Protein AF-A0A538NZY0-F1 (afdb_monomer_lite)

Sequence (80 aa):
MEATPAANATVAGPIITLRLRFNSRIDAARSRLIVVLPDYSSRKLISRADGLKRGAYKLRWQVLAADGHITRGEIFFKVN

Secondary structure (DSSP, 8-state):
-EEESPTTEEE-SS-EE-EEE-SS-EEEEEEEEEEEPTTS-EEEESSEE-S--SEEEEEEEEEEETTS-EEEEEEEEEE-

Structure (mmCIF, N/CA/C/O backbone):
data_AF-A0A538NZY0-F1
#
_entry.id   AF-A0A538NZY0-F1
#
loop_
_atom_site.group_PDB
_atom_site.id
_atom_site.type_symbol
_atom_site.label_atom_id
_atom_site.label_alt_id
_atom_site.label_comp_id
_atom_site.label_asym_id
_atom_site.label_entity_id
_atom_site.label_seq_id
_atom_site.pdbx_PDB_ins_code
_atom_site.Cartn_x
_atom_site.Cartn_y
_atom_site.Cartn_z
_atom_site.occupancy
_atom_site.B_iso_or_equiv
_atom_site.auth_seq_id
_atom_site.auth_comp_id
_atom_site.auth_asym_id
_atom_site.auth_atom_id
_atom_site.pdbx_PDB_model_num
ATOM 1 N N . MET A 1 1 ? -0.089 9.387 -9.742 1.00 86.06 1 MET A N 1
ATOM 2 C CA . MET A 1 1 ? -0.168 8.068 -9.082 1.00 86.06 1 MET A CA 1
ATOM 3 C C . MET A 1 1 ? -1.450 8.040 -8.283 1.00 86.06 1 MET A C 1
ATOM 5 O O . MET A 1 1 ? -1.797 9.051 -7.689 1.00 86.06 1 MET A O 1
ATOM 9 N N . GLU A 1 2 ? -2.157 6.921 -8.319 1.00 93.38 2 GLU A N 1
ATOM 10 C CA . GLU A 1 2 ? -3.431 6.731 -7.628 1.00 93.38 2 GLU A CA 1
ATOM 11 C C . GLU A 1 2 ? -3.324 5.505 -6.722 1.00 93.38 2 GLU A C 1
AT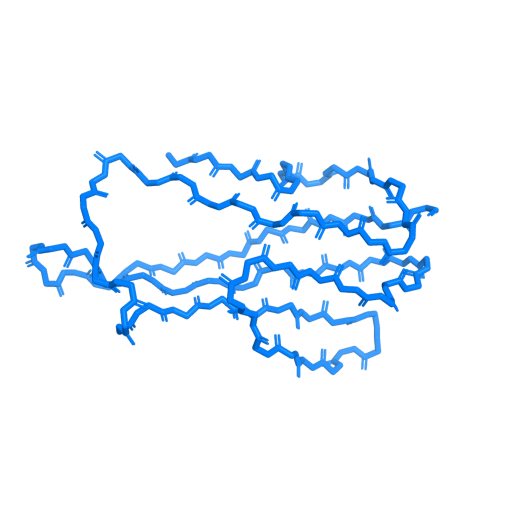OM 13 O O . GLU A 1 2 ? -2.624 4.542 -7.055 1.00 93.38 2 GLU A O 1
ATOM 18 N N . ALA A 1 3 ? -4.018 5.534 -5.587 1.00 93.44 3 ALA A N 1
ATOM 19 C CA . ALA A 1 3 ? -3.994 4.463 -4.605 1.00 93.44 3 ALA A CA 1
ATOM 20 C C . ALA A 1 3 ? -5.403 4.032 -4.206 1.00 93.44 3 ALA A C 1
ATOM 22 O O . ALA A 1 3 ? -6.319 4.843 -4.080 1.00 93.44 3 ALA A O 1
ATOM 23 N N . THR A 1 4 ? -5.563 2.736 -3.983 1.00 92.19 4 THR A N 1
ATOM 24 C CA . THR A 1 4 ? -6.751 2.137 -3.385 1.00 92.19 4 THR A CA 1
ATOM 25 C C . THR A 1 4 ? -6.288 1.224 -2.249 1.00 92.19 4 THR A C 1
ATOM 27 O O . THR A 1 4 ? -5.539 0.288 -2.532 1.00 92.19 4 THR A O 1
ATOM 30 N N . PRO A 1 5 ? -6.699 1.472 -0.992 1.00 92.62 5 PRO A N 1
ATOM 31 C CA . PRO A 1 5 ? -7.423 2.653 -0.515 1.00 92.62 5 PRO A CA 1
ATOM 32 C C . PRO A 1 5 ? -6.661 3.964 -0.769 1.00 92.62 5 PRO A C 1
ATOM 34 O O . PRO A 1 5 ? -5.433 3.970 -0.863 1.00 92.62 5 PRO A O 1
ATOM 37 N N . ALA A 1 6 ? -7.399 5.069 -0.895 1.00 94.69 6 ALA A N 1
ATOM 38 C CA . ALA A 1 6 ? -6.799 6.396 -0.988 1.00 94.69 6 ALA A CA 1
ATOM 39 C C . ALA A 1 6 ? -6.125 6.784 0.340 1.00 94.69 6 ALA A C 1
ATOM 41 O O . ALA A 1 6 ? -6.405 6.200 1.390 1.00 94.69 6 ALA A O 1
ATOM 42 N N . ALA A 1 7 ? -5.248 7.789 0.304 1.00 95.00 7 ALA A N 1
ATOM 43 C CA . ALA A 1 7 ? -4.630 8.309 1.518 1.00 95.00 7 ALA A CA 1
ATOM 44 C C . ALA A 1 7 ? -5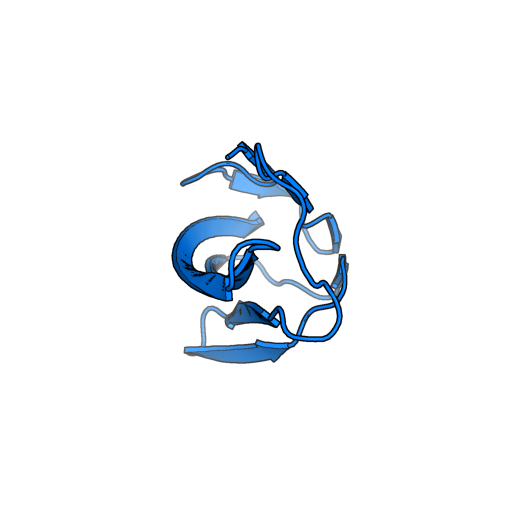.695 8.762 2.528 1.00 95.00 7 ALA A C 1
ATOM 46 O O . ALA A 1 7 ? -6.636 9.473 2.186 1.00 95.00 7 ALA A O 1
ATOM 47 N N . ASN A 1 8 ? -5.522 8.328 3.775 1.00 95.50 8 ASN A N 1
ATOM 48 C CA . ASN A 1 8 ? -6.408 8.546 4.916 1.00 95.50 8 ASN A CA 1
ATOM 49 C C . ASN A 1 8 ? -7.818 7.946 4.778 1.00 95.50 8 ASN A C 1
ATOM 51 O O . ASN A 1 8 ? -8.691 8.247 5.592 1.00 95.50 8 ASN A O 1
ATOM 55 N N . ALA A 1 9 ? -8.049 7.066 3.799 1.00 95.19 9 ALA A N 1
ATOM 56 C CA . ALA A 1 9 ? -9.328 6.385 3.657 1.00 95.19 9 ALA A CA 1
ATOM 57 C C . ALA A 1 9 ? -9.617 5.461 4.851 1.00 95.19 9 ALA A C 1
ATOM 59 O O . ALA A 1 9 ? -8.712 4.862 5.439 1.00 95.19 9 ALA A O 1
ATOM 60 N N . THR A 1 10 ? -10.903 5.309 5.163 1.00 95.50 10 THR A N 1
ATOM 61 C CA . THR A 1 10 ? -11.410 4.265 6.060 1.00 95.50 10 THR A CA 1
ATOM 62 C C . THR A 1 10 ? -12.126 3.219 5.215 1.00 95.50 10 THR A C 1
ATOM 64 O O . THR A 1 10 ? -12.956 3.573 4.381 1.00 95.50 10 THR A O 1
ATOM 67 N N . VAL A 1 11 ? -11.783 1.947 5.396 1.00 92.38 11 VAL A N 1
ATOM 68 C CA . VAL A 1 11 ? -12.311 0.830 4.603 1.00 92.38 11 VAL A CA 1
ATOM 69 C C . VAL A 1 11 ? -12.850 -0.280 5.496 1.00 92.38 11 VAL A C 1
ATOM 71 O O . VAL A 1 11 ? -12.347 -0.490 6.598 1.00 92.38 11 VAL A O 1
ATOM 74 N N . ALA A 1 12 ? -13.847 -1.006 4.994 1.00 89.62 12 ALA A N 1
ATOM 75 C CA . ALA A 1 12 ? -14.397 -2.173 5.672 1.00 89.62 12 ALA A CA 1
ATOM 76 C C . ALA A 1 12 ? -13.437 -3.367 5.572 1.00 89.62 12 ALA A C 1
ATOM 78 O O . ALA A 1 12 ? -12.962 -3.707 4.483 1.00 89.62 12 ALA A O 1
ATOM 79 N N . GLY A 1 13 ? -13.138 -3.985 6.716 1.00 82.19 13 GLY A N 1
ATOM 80 C CA . GLY A 1 13 ? -12.351 -5.215 6.804 1.00 82.19 13 GLY A CA 1
ATOM 81 C C . GLY A 1 13 ? -13.189 -6.493 6.633 1.00 82.19 13 GLY A C 1
ATOM 82 O O . GLY A 1 13 ? -14.402 -6.425 6.441 1.00 82.19 13 GLY A O 1
ATOM 83 N N . PRO A 1 14 ? -12.565 -7.687 6.712 1.00 81.88 14 PRO A N 1
ATOM 84 C CA . PRO A 1 14 ? -11.143 -7.930 6.979 1.00 81.88 14 PRO A CA 1
ATOM 85 C C . PRO A 1 14 ? -10.298 -8.109 5.711 1.00 81.88 14 PRO A C 1
ATOM 87 O O . PRO A 1 14 ? -9.087 -8.324 5.810 1.00 81.88 14 PRO A O 1
ATOM 90 N N . ILE A 1 15 ? -10.922 -8.069 4.527 1.00 83.44 15 ILE A N 1
ATOM 91 C CA . ILE A 1 15 ? -10.230 -8.280 3.260 1.00 83.44 15 ILE A CA 1
ATOM 92 C C . ILE A 1 15 ? -10.297 -7.038 2.388 1.00 83.44 15 ILE A C 1
ATOM 94 O O . ILE A 1 15 ? -11.373 -6.606 1.982 1.00 83.44 15 ILE A O 1
ATOM 98 N N . ILE A 1 16 ? -9.128 -6.496 2.065 1.00 86.12 16 ILE A N 1
ATOM 99 C CA . ILE A 1 16 ? -9.007 -5.231 1.349 1.00 86.12 16 ILE A CA 1
ATOM 100 C C . ILE A 1 16 ? -8.133 -5.438 0.115 1.00 86.12 16 ILE A C 1
ATOM 102 O O . ILE A 1 16 ? -7.058 -6.048 0.160 1.00 86.12 16 ILE A O 1
ATOM 106 N N . THR A 1 17 ? -8.612 -4.917 -1.011 1.00 86.62 17 THR A N 1
ATOM 107 C CA . THR A 1 17 ? -7.847 -4.866 -2.257 1.00 86.62 17 THR A CA 1
ATOM 108 C C . THR A 1 17 ? -6.910 -3.669 -2.212 1.00 86.62 17 THR A C 1
ATOM 110 O O . THR A 1 17 ? -7.356 -2.544 -1.984 1.00 86.62 17 THR A O 1
ATOM 113 N N . LEU A 1 18 ? -5.621 -3.914 -2.447 1.00 87.94 18 LEU A N 1
ATOM 114 C CA . LEU A 1 18 ? -4.593 -2.882 -2.455 1.00 87.94 18 LEU A CA 1
ATOM 115 C C . LEU A 1 18 ? -4.093 -2.689 -3.882 1.00 87.94 18 LEU A C 1
ATOM 117 O O . LEU A 1 18 ? -3.538 -3.604 -4.488 1.00 87.94 18 LEU A O 1
ATOM 121 N N . ARG A 1 19 ? -4.295 -1.492 -4.431 1.00 90.88 19 ARG A N 1
ATOM 122 C CA . ARG A 1 19 ? -3.902 -1.164 -5.804 1.00 90.88 19 ARG A CA 1
ATOM 123 C C . ARG A 1 19 ? -3.170 0.162 -5.840 1.00 90.88 19 ARG A C 1
ATOM 125 O O . ARG A 1 19 ? -3.689 1.162 -5.358 1.00 90.88 19 ARG A O 1
ATOM 132 N N . LEU A 1 20 ? -2.003 0.170 -6.475 1.00 92.00 20 LEU A N 1
ATOM 133 C CA . LEU A 1 20 ? -1.268 1.384 -6.812 1.00 92.00 20 LEU A CA 1
ATOM 134 C C . LEU A 1 20 ? -1.172 1.484 -8.331 1.00 92.00 20 LEU A C 1
ATOM 136 O O . LEU A 1 20 ? -0.740 0.536 -8.988 1.00 92.00 20 LEU A O 1
ATOM 140 N N . ARG A 1 21 ? -1.585 2.621 -8.887 1.00 92.75 21 ARG A N 1
ATOM 141 C CA . ARG A 1 21 ? -1.480 2.917 -10.316 1.00 92.75 21 ARG A CA 1
ATOM 142 C C . ARG A 1 21 ? -0.464 4.029 -10.528 1.00 92.75 21 ARG A C 1
ATOM 144 O O . ARG A 1 21 ? -0.600 5.124 -9.982 1.00 92.75 21 ARG A O 1
ATOM 151 N N . PHE A 1 22 ? 0.540 3.745 -11.344 1.00 92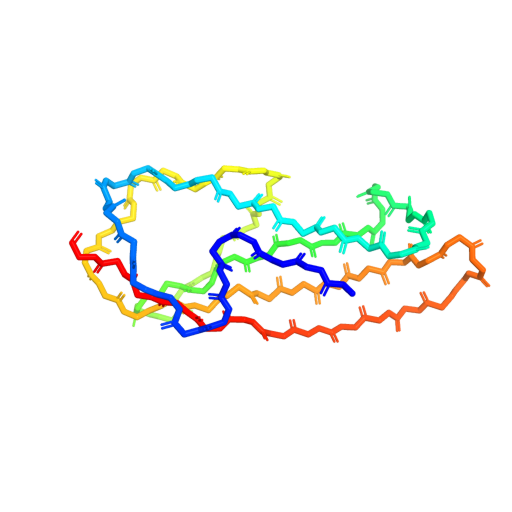.06 22 PHE A N 1
ATOM 152 C CA . PHE A 1 22 ? 1.581 4.693 -11.725 1.00 92.06 22 PHE A CA 1
ATOM 153 C C . PHE A 1 22 ? 1.307 5.227 -13.132 1.00 92.06 22 PHE A C 1
ATOM 155 O O . PHE A 1 22 ? 0.694 4.548 -13.953 1.00 92.06 22 PHE A O 1
ATOM 162 N N . ASN A 1 23 ? 1.753 6.455 -13.400 1.00 91.81 23 ASN A N 1
ATOM 163 C CA . ASN A 1 23 ? 1.584 7.100 -14.709 1.00 91.81 23 ASN A CA 1
ATOM 164 C C . ASN A 1 23 ? 2.652 6.641 -15.721 1.00 91.81 23 ASN A C 1
ATOM 166 O O . ASN A 1 23 ? 2.663 7.092 -16.860 1.00 91.81 23 ASN A O 1
ATOM 170 N N . SER A 1 24 ? 3.552 5.755 -15.298 1.00 90.06 24 SER A N 1
ATOM 171 C CA . SER A 1 24 ? 4.644 5.187 -16.077 1.00 90.06 24 SER A CA 1
ATOM 172 C C . SER A 1 24 ? 4.688 3.669 -15.894 1.00 90.06 24 SER A C 1
ATOM 174 O O . SER A 1 24 ? 4.114 3.118 -14.949 1.00 90.06 24 SER A O 1
ATOM 176 N N . ARG A 1 25 ? 5.363 2.978 -16.820 1.00 94.12 25 ARG A N 1
ATOM 177 C CA . ARG A 1 25 ? 5.635 1.540 -16.693 1.00 94.12 25 ARG A CA 1
ATOM 178 C C . ARG A 1 25 ? 6.621 1.293 -15.553 1.00 94.12 25 ARG A C 1
ATOM 180 O O . ARG A 1 25 ? 7.543 2.080 -15.339 1.00 94.12 25 ARG A O 1
ATOM 187 N N . ILE A 1 26 ? 6.431 0.172 -14.865 1.00 94.69 26 ILE A N 1
ATOM 188 C CA . ILE A 1 26 ? 7.243 -0.231 -13.718 1.00 94.69 26 ILE A CA 1
ATOM 189 C C . ILE A 1 26 ? 7.767 -1.650 -13.913 1.00 94.69 26 ILE A C 1
ATOM 191 O O . ILE A 1 26 ? 7.098 -2.483 -14.529 1.00 94.69 26 ILE A O 1
ATOM 195 N N . ASP A 1 27 ? 8.923 -1.944 -13.332 1.00 94.81 27 ASP A N 1
ATOM 196 C CA . ASP A 1 27 ? 9.382 -3.317 -13.147 1.00 94.81 27 ASP A CA 1
ATOM 197 C C . ASP A 1 27 ? 8.726 -3.889 -11.883 1.00 94.81 27 ASP A C 1
ATOM 199 O O . ASP A 1 27 ? 9.141 -3.606 -10.754 1.00 94.81 27 ASP A O 1
ATOM 203 N N . ALA A 1 28 ? 7.669 -4.682 -12.062 1.00 90.62 28 ALA A N 1
ATOM 204 C CA . ALA A 1 28 ? 6.927 -5.274 -10.950 1.00 90.62 28 ALA A CA 1
ATOM 205 C C . ALA A 1 28 ? 7.769 -6.265 -10.126 1.00 90.62 28 ALA A C 1
ATOM 207 O O . ALA A 1 28 ? 7.579 -6.353 -8.913 1.00 90.62 28 ALA A O 1
ATOM 208 N N . ALA A 1 29 ? 8.720 -6.972 -10.749 1.00 92.25 29 ALA A N 1
ATOM 209 C CA . ALA A 1 29 ? 9.565 -7.955 -10.071 1.00 92.25 29 ALA A CA 1
ATOM 210 C C . ALA A 1 29 ? 10.588 -7.288 -9.136 1.00 92.25 29 ALA A C 1
ATOM 212 O O . ALA A 1 29 ? 10.939 -7.844 -8.091 1.00 92.25 29 ALA A O 1
ATOM 213 N N . ARG A 1 30 ? 11.040 -6.077 -9.485 1.00 94.19 30 ARG A N 1
ATOM 214 C CA . ARG A 1 30 ? 11.961 -5.264 -8.669 1.00 94.19 30 ARG A CA 1
ATOM 215 C C . ARG A 1 30 ? 11.256 -4.234 -7.780 1.00 94.19 30 ARG A C 1
ATOM 217 O O . ARG A 1 30 ? 11.896 -3.618 -6.925 1.00 94.19 30 ARG A O 1
ATOM 224 N N . SER A 1 31 ? 9.945 -4.081 -7.932 1.00 94.56 31 SER A N 1
ATOM 225 C CA . SER A 1 31 ? 9.104 -3.244 -7.074 1.00 94.56 31 SER A CA 1
ATOM 226 C C . SER A 1 31 ? 8.637 -3.999 -5.825 1.00 94.56 31 SER A C 1
ATOM 228 O O . SER A 1 31 ? 8.637 -5.230 -5.761 1.00 94.56 31 SER A O 1
ATOM 230 N N . ARG A 1 32 ? 8.272 -3.261 -4.774 1.00 94.50 32 ARG A N 1
ATOM 231 C CA . ARG A 1 32 ? 7.877 -3.822 -3.476 1.00 94.50 32 ARG A CA 1
ATOM 232 C C . ARG A 1 32 ? 6.673 -3.088 -2.909 1.00 94.50 32 ARG A C 1
ATOM 234 O O . ARG A 1 32 ? 6.616 -1.860 -2.937 1.00 94.50 32 ARG A O 1
ATOM 241 N N . LEU A 1 33 ? 5.768 -3.863 -2.320 1.00 93.88 33 LEU A N 1
ATOM 242 C CA . LEU A 1 33 ? 4.626 -3.385 -1.555 1.00 93.88 33 LEU A CA 1
ATOM 243 C C . LEU A 1 33 ? 4.634 -4.058 -0.182 1.00 93.88 33 LEU A C 1
ATOM 245 O O . LEU A 1 33 ? 4.798 -5.274 -0.087 1.00 93.88 33 LEU A O 1
ATOM 249 N N . ILE A 1 34 ? 4.499 -3.274 0.881 1.00 94.69 34 ILE A N 1
ATOM 250 C CA . ILE A 1 34 ? 4.527 -3.743 2.268 1.00 94.69 34 ILE A CA 1
ATOM 251 C C . ILE A 1 34 ? 3.377 -3.076 3.015 1.00 94.69 34 ILE A C 1
ATOM 253 O O . ILE A 1 34 ? 3.223 -1.859 2.944 1.00 94.69 34 ILE A O 1
ATOM 257 N N . VAL A 1 35 ? 2.599 -3.851 3.765 1.00 93.38 35 VAL A N 1
ATOM 258 C CA . VAL A 1 35 ? 1.691 -3.300 4.777 1.00 93.38 35 VAL A CA 1
ATOM 259 C C . VAL A 1 35 ? 2.372 -3.339 6.136 1.00 93.38 35 VAL A C 1
ATOM 261 O O . VAL A 1 35 ? 2.969 -4.348 6.506 1.00 93.38 35 VAL A O 1
ATOM 264 N N . VAL A 1 36 ? 2.291 -2.232 6.860 1.00 94.75 36 VAL A N 1
ATOM 265 C CA . VAL A 1 36 ? 2.626 -2.118 8.277 1.00 94.75 36 VAL A CA 1
ATOM 266 C C . VAL A 1 36 ? 1.315 -2.170 9.053 1.00 94.75 36 VAL A C 1
ATOM 268 O O . VAL A 1 36 ? 0.385 -1.410 8.757 1.00 94.75 36 VAL A O 1
ATOM 271 N N . LEU A 1 37 ? 1.244 -3.111 9.986 1.00 92.62 37 LEU A N 1
ATOM 272 C CA . LEU A 1 37 ? 0.089 -3.403 10.822 1.00 92.62 37 LEU A CA 1
ATOM 273 C C . LEU A 1 37 ? 0.055 -2.470 12.053 1.00 92.62 37 LEU A C 1
ATOM 275 O O . LEU A 1 37 ? 1.059 -1.817 12.348 1.00 92.62 37 LEU A O 1
ATOM 279 N N . PRO A 1 38 ? -1.074 -2.400 12.790 1.00 91.38 38 PRO A N 1
ATOM 280 C CA . PRO A 1 38 ? -1.200 -1.553 13.979 1.00 91.38 38 PRO A CA 1
ATOM 281 C C . PRO A 1 38 ? -0.187 -1.866 15.087 1.00 91.38 38 PRO A C 1
ATOM 283 O O . PRO A 1 38 ? 0.146 -0.991 15.878 1.00 91.38 38 PRO A O 1
ATOM 286 N N . ASP A 1 39 ? 0.305 -3.103 15.140 1.00 92.69 39 ASP A N 1
ATOM 287 C CA . ASP A 1 39 ? 1.336 -3.570 16.073 1.00 92.69 39 ASP A CA 1
ATOM 288 C C . ASP A 1 39 ? 2.769 -3.293 15.580 1.00 92.69 39 ASP A C 1
ATOM 290 O O . ASP A 1 39 ? 3.731 -3.805 16.147 1.00 92.69 39 ASP A O 1
ATOM 294 N N . TYR A 1 40 ? 2.917 -2.497 14.516 1.00 90.81 40 TYR A N 1
ATOM 295 C CA . TYR A 1 40 ? 4.175 -2.173 13.838 1.00 90.81 40 TYR A CA 1
ATOM 296 C C . TYR A 1 40 ? 4.870 -3.347 13.137 1.00 90.81 40 TYR A C 1
ATOM 298 O O . TYR A 1 40 ? 5.909 -3.143 12.499 1.00 90.81 40 TYR A O 1
ATOM 306 N N . SER A 1 41 ? 4.287 -4.550 13.160 1.00 93.31 41 SER A N 1
ATOM 307 C CA . SER A 1 41 ? 4.748 -5.649 12.316 1.00 93.31 41 SER A CA 1
ATOM 308 C C . SER A 1 41 ? 4.514 -5.319 10.839 1.00 93.31 41 SER A C 1
ATOM 310 O O . SER A 1 41 ? 3.709 -4.450 10.483 1.00 93.31 41 SER A O 1
ATOM 312 N N . SER A 1 42 ? 5.252 -5.975 9.941 1.00 93.19 42 SER A N 1
ATOM 313 C CA . SER A 1 42 ? 5.130 -5.709 8.508 1.00 93.19 42 SER A CA 1
ATOM 314 C C . SER A 1 42 ? 5.069 -6.983 7.680 1.00 93.19 42 SER A C 1
ATOM 316 O O . SER A 1 42 ? 5.730 -7.974 7.983 1.00 93.19 42 SER A O 1
ATOM 318 N N . ARG A 1 43 ? 4.269 -6.944 6.612 1.00 92.25 43 ARG A N 1
ATOM 319 C CA . ARG A 1 43 ? 4.051 -8.063 5.691 1.00 92.25 43 ARG A CA 1
ATOM 320 C C . ARG A 1 43 ? 4.222 -7.589 4.251 1.00 92.25 43 ARG A C 1
ATOM 322 O O . ARG A 1 43 ? 3.634 -6.583 3.853 1.00 92.25 43 ARG A O 1
ATOM 329 N N . LYS A 1 44 ? 5.010 -8.322 3.455 1.00 91.56 44 LYS A N 1
ATOM 330 C CA . LYS A 1 44 ? 5.114 -8.095 2.005 1.00 91.56 44 LYS A CA 1
ATOM 331 C C . LYS A 1 44 ? 3.796 -8.472 1.333 1.00 91.56 44 LYS A C 1
ATOM 333 O O . LYS A 1 44 ? 3.206 -9.500 1.653 1.00 91.56 44 LYS A O 1
ATOM 338 N N . LEU A 1 45 ? 3.365 -7.652 0.384 1.00 85.06 45 LEU A N 1
ATOM 339 C CA . LEU A 1 45 ? 2.144 -7.842 -0.381 1.00 85.06 45 LEU A CA 1
ATOM 340 C C . LEU A 1 45 ? 2.451 -7.984 -1.866 1.00 85.06 45 LEU A C 1
ATOM 342 O O . LEU A 1 45 ? 3.412 -7.408 -2.376 1.00 85.06 45 LEU A O 1
ATOM 346 N N . ILE A 1 46 ? 1.591 -8.733 -2.552 1.00 76.12 46 ILE A N 1
ATOM 347 C CA . ILE A 1 46 ? 1.598 -8.840 -4.015 1.00 76.12 46 ILE A CA 1
ATOM 348 C C . ILE A 1 46 ? 0.413 -8.056 -4.600 1.00 76.12 46 ILE A C 1
ATOM 350 O O . ILE A 1 46 ? 0.589 -7.330 -5.572 1.00 76.12 46 ILE A O 1
ATOM 354 N N . SER A 1 47 ? -0.777 -8.137 -3.988 1.00 73.12 47 SER A N 1
ATOM 355 C CA . SER A 1 47 ? -1.985 -7.430 -4.471 1.00 73.12 47 SER A CA 1
ATOM 356 C C . SER A 1 47 ? -3.151 -7.344 -3.470 1.00 73.12 47 SER A C 1
ATOM 358 O O . SER A 1 47 ? -4.029 -6.490 -3.597 1.00 73.12 47 SER A O 1
ATOM 360 N N . ARG A 1 48 ? -3.191 -8.224 -2.465 1.00 81.12 48 ARG A N 1
ATOM 361 C CA . ARG A 1 48 ? -4.309 -8.357 -1.522 1.00 81.12 48 ARG A CA 1
ATOM 362 C C . ARG A 1 48 ? -3.794 -8.452 -0.096 1.00 81.12 48 ARG A C 1
ATOM 364 O O . ARG A 1 48 ? -2.744 -9.049 0.133 1.00 81.12 48 ARG A O 1
ATOM 371 N N . ALA A 1 49 ? -4.548 -7.881 0.837 1.00 82.94 49 ALA A N 1
ATOM 372 C CA . ALA A 1 49 ? -4.350 -8.090 2.261 1.00 82.94 49 ALA A CA 1
ATOM 373 C C . ALA A 1 49 ? -5.625 -8.677 2.877 1.00 82.94 49 ALA A C 1
ATOM 375 O O . ALA A 1 49 ? -6.699 -8.076 2.831 1.00 82.94 49 ALA A O 1
ATOM 376 N N . ASP A 1 50 ? -5.483 -9.871 3.430 1.00 85.31 50 ASP A N 1
ATOM 377 C CA . ASP A 1 50 ? -6.477 -10.595 4.223 1.00 85.31 50 ASP A CA 1
ATOM 378 C C . ASP A 1 50 ? -6.214 -10.442 5.727 1.00 85.31 50 ASP A C 1
ATOM 380 O O . ASP A 1 50 ? -5.120 -10.045 6.146 1.00 85.31 50 ASP A O 1
ATOM 384 N N . GLY A 1 51 ? -7.232 -10.760 6.531 1.00 85.44 51 GLY A N 1
ATOM 385 C CA . GLY A 1 51 ? -7.122 -10.837 7.988 1.00 85.44 51 GLY A CA 1
ATOM 386 C C . GLY A 1 51 ? -6.817 -9.504 8.674 1.00 85.44 51 GLY A C 1
ATOM 387 O O . GLY A 1 51 ? -6.331 -9.501 9.805 1.00 85.44 51 GLY A O 1
ATOM 388 N N . LEU A 1 52 ? -7.071 -8.370 8.011 1.00 88.12 52 LEU A N 1
ATOM 389 C CA . LEU A 1 52 ? -6.807 -7.059 8.592 1.00 88.12 52 LEU A CA 1
ATOM 390 C C . LEU A 1 52 ? -7.840 -6.766 9.686 1.00 88.12 52 LEU A C 1
ATOM 392 O O . LEU A 1 52 ? -9.032 -6.621 9.419 1.00 88.12 52 LEU A O 1
ATOM 396 N N . LYS A 1 53 ? -7.368 -6.687 10.933 1.00 90.50 53 LYS A N 1
ATOM 397 C CA . LYS A 1 53 ? -8.163 -6.265 12.093 1.00 90.50 53 LYS A CA 1
ATOM 398 C C . LYS A 1 53 ? -8.463 -4.767 12.027 1.00 90.50 53 LYS A C 1
ATOM 400 O O . LYS A 1 53 ? -7.784 -4.024 11.321 1.00 90.50 53 LYS A O 1
ATOM 405 N N . ARG A 1 54 ? -9.424 -4.301 12.822 1.00 92.75 54 ARG A N 1
ATOM 406 C CA . ARG A 1 54 ? -9.655 -2.863 13.010 1.00 92.75 54 ARG A CA 1
ATOM 407 C C . ARG A 1 54 ? -8.378 -2.164 13.469 1.00 92.75 54 ARG A C 1
ATOM 409 O O . ARG A 1 54 ? -7.681 -2.675 14.344 1.00 92.75 54 ARG A O 1
ATOM 416 N N . GLY A 1 55 ? -8.079 -1.005 12.892 1.00 93.88 55 GLY A N 1
ATOM 417 C CA . GLY A 1 55 ? -6.903 -0.231 13.283 1.00 93.88 55 GLY A CA 1
ATOM 418 C C . GLY A 1 55 ? -6.338 0.665 12.191 1.00 93.88 55 GLY A C 1
ATOM 419 O O . GLY A 1 55 ? -6.869 0.749 11.082 1.00 93.88 55 GLY A O 1
ATOM 420 N N . ALA A 1 56 ? -5.251 1.353 12.539 1.00 95.62 56 ALA A N 1
ATOM 421 C CA . ALA A 1 56 ? -4.486 2.190 11.627 1.00 95.62 56 ALA A CA 1
ATOM 422 C C . ALA A 1 56 ? -3.399 1.368 10.928 1.00 95.62 56 ALA A C 1
ATOM 424 O O . ALA A 1 56 ? -2.651 0.632 11.568 1.00 95.62 56 ALA A O 1
ATOM 425 N N . TYR A 1 57 ? -3.305 1.534 9.616 1.00 95.25 57 TYR A N 1
ATOM 426 C CA . TYR A 1 57 ? -2.369 0.825 8.760 1.00 95.25 57 TYR A CA 1
ATOM 427 C C . TYR A 1 57 ? -1.570 1.805 7.921 1.00 95.25 57 TYR A C 1
ATOM 429 O O . TYR A 1 57 ? -2.010 2.919 7.610 1.00 95.25 57 TYR A O 1
ATOM 437 N N . LYS A 1 58 ? -0.397 1.343 7.496 1.00 95.75 58 LYS A N 1
ATOM 438 C CA . LYS A 1 58 ? 0.442 2.072 6.556 1.00 95.75 58 LYS A CA 1
ATOM 439 C C . LYS A 1 58 ? 0.906 1.164 5.432 1.00 95.75 58 LYS A C 1
ATOM 441 O O . LYS A 1 58 ? 1.529 0.135 5.666 1.00 95.75 58 LYS A O 1
ATOM 446 N N . LEU A 1 59 ? 0.638 1.568 4.202 1.00 95.00 59 LEU A N 1
ATOM 447 C CA . LEU A 1 59 ? 1.138 0.926 3.000 1.00 95.00 59 LEU A CA 1
ATOM 448 C C . LEU A 1 59 ? 2.437 1.611 2.576 1.00 95.00 59 LEU A C 1
ATOM 450 O O . LEU A 1 59 ? 2.435 2.784 2.214 1.00 95.00 59 LEU A O 1
ATOM 454 N N . ARG A 1 60 ? 3.545 0.879 2.618 1.00 96.06 60 ARG A N 1
ATOM 455 C CA . ARG A 1 60 ? 4.855 1.309 2.125 1.00 96.06 60 ARG A CA 1
ATOM 456 C C . ARG A 1 60 ? 5.093 0.716 0.750 1.00 96.06 60 ARG A C 1
ATOM 458 O O . ARG A 1 60 ? 4.906 -0.486 0.553 1.00 96.06 60 ARG A O 1
ATOM 465 N N . TRP A 1 61 ? 5.554 1.535 -0.181 1.00 95.44 61 TRP A N 1
ATOM 466 C CA . TRP A 1 61 ? 5.881 1.078 -1.523 1.00 95.44 61 TRP A CA 1
ATOM 467 C C . TRP A 1 61 ? 7.227 1.623 -1.990 1.00 95.44 61 TRP A C 1
ATOM 469 O O . TRP A 1 61 ? 7.655 2.718 -1.623 1.00 95.44 61 TRP A O 1
ATOM 479 N N . GLN A 1 62 ? 7.888 0.822 -2.817 1.00 96.44 62 GLN A N 1
ATOM 480 C CA . GLN A 1 62 ? 9.058 1.205 -3.592 1.00 96.44 62 GLN A CA 1
ATOM 481 C C . GLN A 1 62 ? 8.859 0.681 -5.006 1.00 96.44 62 GLN A C 1
ATOM 483 O O . GLN A 1 62 ? 8.573 -0.502 -5.190 1.00 96.44 62 GLN A O 1
ATOM 488 N N . VAL A 1 63 ? 9.048 1.540 -5.993 1.00 96.00 63 VAL A N 1
ATOM 489 C CA . VAL A 1 63 ? 8.854 1.201 -7.396 1.00 96.00 63 VAL A CA 1
ATOM 490 C C . VAL A 1 63 ? 10.100 1.534 -8.190 1.00 96.00 63 VAL A C 1
ATOM 492 O O . VAL A 1 63 ? 10.628 2.637 -8.069 1.00 96.00 63 VAL A O 1
ATOM 495 N N . LEU A 1 64 ? 10.542 0.575 -9.002 1.00 96.56 64 LEU A N 1
ATOM 496 C CA . LEU A 1 64 ? 11.524 0.803 -10.054 1.00 96.56 64 LEU A CA 1
ATOM 497 C C . LEU A 1 64 ? 10.767 1.162 -11.334 1.00 96.56 64 LEU A C 1
ATOM 499 O O . LEU A 1 64 ? 10.049 0.327 -11.893 1.00 96.56 64 LEU A O 1
ATOM 503 N N . ALA A 1 65 ? 10.894 2.411 -11.764 1.00 94.56 65 ALA A N 1
ATOM 504 C CA . ALA A 1 65 ? 10.374 2.861 -13.042 1.00 94.56 65 ALA A CA 1
ATOM 505 C C . ALA A 1 65 ? 11.222 2.293 -14.192 1.00 94.56 65 ALA A C 1
ATOM 507 O O . ALA A 1 65 ? 12.393 1.952 -14.020 1.00 94.56 65 ALA A O 1
ATOM 508 N N . ALA A 1 66 ? 10.617 2.169 -15.374 1.00 92.56 66 ALA A N 1
ATOM 509 C CA . ALA A 1 66 ? 11.286 1.623 -16.557 1.00 92.56 66 ALA A CA 1
ATOM 510 C C . ALA A 1 66 ? 12.508 2.445 -17.025 1.00 92.56 66 ALA A C 1
ATOM 512 O O . ALA A 1 66 ? 13.352 1.915 -17.737 1.00 92.56 66 ALA A O 1
ATOM 513 N N . ASP A 1 67 ? 12.610 3.711 -16.613 1.00 91.50 67 ASP A N 1
ATOM 514 C CA . ASP A 1 67 ? 13.754 4.597 -16.861 1.00 91.50 67 ASP A CA 1
ATOM 515 C C . ASP A 1 67 ? 14.926 4.378 -15.880 1.00 91.50 67 ASP A C 1
ATOM 517 O O . ASP A 1 67 ? 15.956 5.038 -15.988 1.00 91.50 67 ASP A O 1
ATOM 521 N N . GLY A 1 68 ? 14.782 3.454 -14.925 1.00 93.56 68 GLY A N 1
ATOM 522 C CA . GLY A 1 68 ? 15.800 3.117 -13.932 1.00 93.56 68 GLY A CA 1
ATOM 523 C C . GLY A 1 68 ? 15.675 3.874 -12.608 1.00 93.56 68 GLY A C 1
ATOM 524 O O . GLY A 1 68 ? 16.384 3.539 -11.656 1.00 93.56 68 GLY A O 1
ATOM 525 N N . HIS A 1 69 ? 14.761 4.841 -12.485 1.00 96.62 69 HIS A N 1
ATOM 526 C CA . HIS A 1 69 ? 14.583 5.574 -11.235 1.00 96.62 69 HIS A CA 1
ATOM 527 C C . HIS A 1 69 ? 13.798 4.769 -10.198 1.00 96.62 69 HIS A C 1
ATOM 529 O O . HIS A 1 69 ? 12.759 4.168 -10.480 1.00 96.62 69 HIS A O 1
ATOM 535 N N . ILE A 1 70 ? 14.265 4.815 -8.948 1.00 96.19 70 ILE A N 1
ATOM 536 C CA . ILE A 1 70 ? 13.529 4.266 -7.809 1.00 96.19 70 ILE A CA 1
ATOM 537 C C . ILE A 1 70 ? 12.751 5.385 -7.120 1.00 96.19 70 ILE A C 1
ATOM 539 O O . ILE A 1 70 ? 13.336 6.330 -6.594 1.00 96.19 70 ILE A O 1
ATOM 543 N N . THR A 1 71 ? 11.433 5.223 -7.037 1.00 95.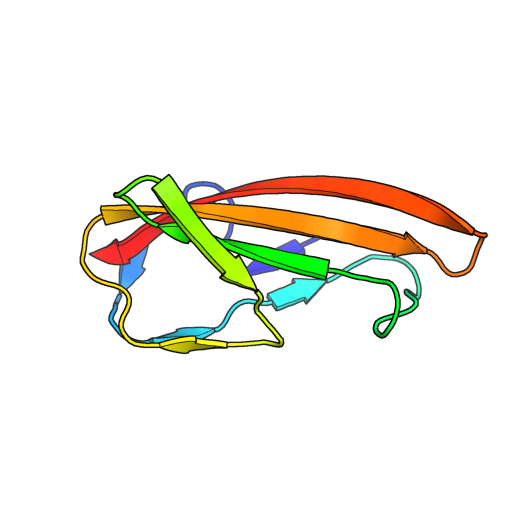75 71 THR A N 1
ATOM 544 C CA . THR A 1 71 ? 10.538 6.093 -6.261 1.00 95.75 71 THR A CA 1
ATOM 545 C C . THR A 1 71 ? 9.958 5.340 -5.069 1.00 95.75 71 THR A C 1
ATOM 547 O O . THR A 1 71 ? 9.861 4.109 -5.073 1.00 95.75 71 THR A O 1
ATOM 550 N N . ARG A 1 72 ? 9.621 6.067 -4.001 1.00 96.62 72 ARG A N 1
ATOM 551 C CA . ARG A 1 72 ? 9.131 5.504 -2.737 1.00 96.62 72 ARG A CA 1
ATOM 552 C C . ARG A 1 72 ? 8.002 6.355 -2.187 1.00 96.62 72 ARG A C 1
ATOM 554 O O . ARG A 1 72 ? 7.953 7.554 -2.450 1.00 96.62 72 ARG A O 1
ATOM 561 N N . GLY A 1 73 ? 7.156 5.747 -1.369 1.00 95.69 73 GLY A N 1
ATOM 562 C CA . GLY A 1 73 ? 6.145 6.488 -0.634 1.00 95.69 73 GLY A CA 1
ATOM 563 C C . GLY A 1 73 ? 5.423 5.655 0.409 1.00 95.69 73 GLY A C 1
ATOM 564 O O . GLY A 1 73 ? 5.594 4.437 0.518 1.00 95.69 73 GLY A O 1
ATOM 565 N N . GLU A 1 74 ? 4.607 6.356 1.185 1.00 96.69 74 GLU A N 1
ATOM 566 C CA . GLU A 1 74 ? 3.767 5.791 2.230 1.00 96.69 74 GLU A CA 1
ATOM 567 C C . GLU A 1 74 ? 2.324 6.277 2.048 1.00 96.69 74 GLU A C 1
ATOM 569 O O . GLU A 1 74 ? 2.090 7.422 1.665 1.00 96.69 74 GLU A O 1
ATOM 574 N N . ILE A 1 75 ? 1.354 5.403 2.310 1.00 95.69 75 ILE A N 1
ATOM 575 C CA . ILE A 1 75 ? -0.077 5.721 2.297 1.00 95.69 75 ILE A CA 1
ATOM 576 C C . ILE A 1 75 ? -0.680 5.221 3.603 1.00 95.69 75 ILE A C 1
ATOM 578 O O . ILE A 1 75 ? -0.591 4.037 3.923 1.00 95.69 75 ILE A O 1
ATOM 582 N N . PHE A 1 76 ? -1.306 6.118 4.351 1.00 96.56 76 PHE A N 1
ATOM 583 C CA . PHE A 1 76 ? -2.002 5.785 5.590 1.00 96.56 76 PHE A CA 1
ATOM 584 C C . PHE A 1 76 ? -3.462 5.449 5.289 1.00 96.56 76 PHE A C 1
ATOM 586 O O . PHE A 1 76 ? -4.076 6.104 4.451 1.00 96.56 76 PHE A O 1
ATOM 593 N N . PHE A 1 77 ? -4.025 4.447 5.959 1.00 95.31 77 PHE A N 1
ATOM 594 C CA . PHE A 1 77 ? -5.452 4.115 5.881 1.00 95.31 77 PHE A CA 1
ATOM 595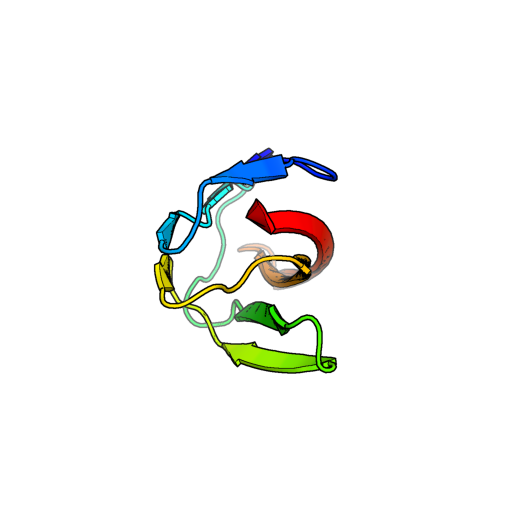 C C . PHE A 1 77 ? -5.919 3.450 7.181 1.00 95.31 77 PHE A C 1
ATOM 597 O O . PHE A 1 77 ? -5.105 3.042 8.013 1.00 95.31 77 PHE A O 1
ATOM 604 N N . LYS A 1 78 ? -7.234 3.352 7.378 1.00 95.69 78 LYS A N 1
ATOM 605 C CA . LYS A 1 78 ? -7.842 2.713 8.552 1.00 95.69 78 LYS A CA 1
ATOM 606 C C . LYS A 1 78 ? -8.789 1.595 8.136 1.00 95.69 78 LYS A C 1
ATOM 608 O O 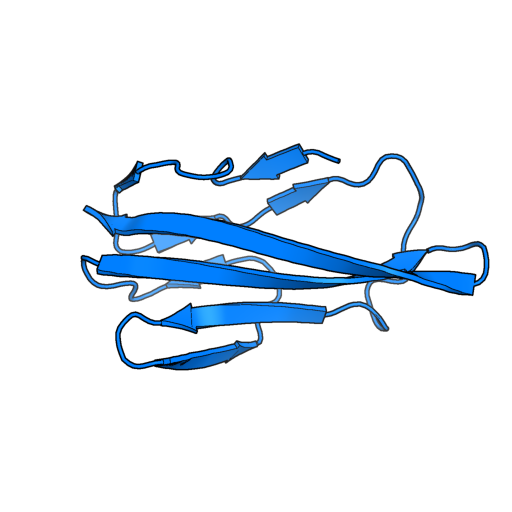. LYS A 1 78 ? -9.477 1.713 7.125 1.00 95.69 78 LYS A O 1
ATOM 613 N N . VAL A 1 79 ? -8.844 0.543 8.943 1.00 94.31 79 VAL A N 1
ATOM 614 C CA . VAL A 1 79 ? -9.828 -0.541 8.817 1.00 94.31 79 VAL A CA 1
ATOM 615 C C . VAL A 1 79 ? -10.848 -0.412 9.943 1.00 94.31 79 VAL A C 1
ATOM 617 O O . VAL A 1 79 ? -10.442 -0.292 11.106 1.00 94.31 79 VAL A O 1
ATOM 620 N N . ASN A 1 80 ? -12.139 -0.415 9.600 1.00 90.38 80 ASN A N 1
ATOM 621 C CA . ASN A 1 80 ? -13.260 -0.424 10.547 1.00 90.38 80 ASN A CA 1
ATOM 622 C C . ASN A 1 80 ? -14.003 -1.765 10.579 1.00 90.38 80 ASN A C 1
ATOM 624 O O . ASN A 1 80 ? -13.630 -2.705 9.848 1.00 90.38 80 ASN A O 1
#

pLDDT: mean 91.9, std 4.75, range [73.12, 96.69]

Radius of gyration: 12.6 Å; chains: 1; bounding box: 30×19×33 Å

Foldseek 3Di:
DAWVVAAAEEDEDDKGWTDDDDPADWDLVPKWKWKQAQVRDIDTDNTIGGRHDWDKMKIKIWTQGPVRDIDIDIGIYTYD